Protein AF-A0A6M3KYM2-F1 (afdb_monomer)

Structure (mmCIF, N/CA/C/O backbone):
data_AF-A0A6M3KYM2-F1
#
_entry.id   AF-A0A6M3KYM2-F1
#
loop_
_atom_site.group_PDB
_atom_site.id
_atom_site.type_symbol
_atom_site.label_atom_id
_atom_site.label_alt_id
_atom_site.label_comp_id
_atom_site.label_asym_id
_atom_site.label_entity_id
_atom_site.label_seq_id
_atom_site.pdbx_PDB_ins_code
_atom_site.Cartn_x
_atom_site.Cartn_y
_atom_site.Cartn_z
_atom_site.occupancy
_atom_site.B_iso_or_equiv
_atom_site.auth_seq_id
_atom_site.auth_comp_id
_atom_site.auth_asym_id
_atom_site.auth_atom_id
_atom_site.pdbx_PDB_model_num
ATOM 1 N N . CYS A 1 1 ? -15.967 14.061 5.632 1.00 42.50 1 CYS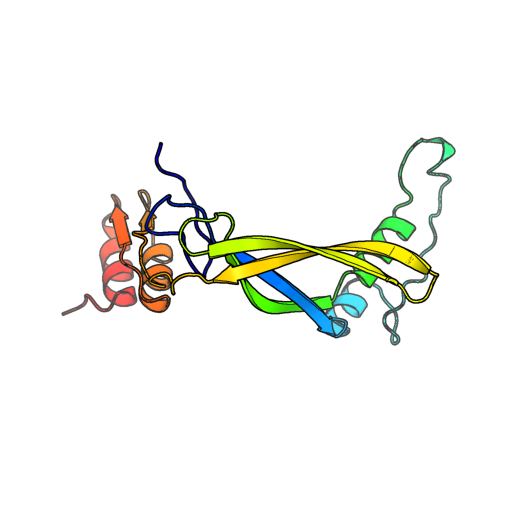 A N 1
ATOM 2 C CA . CYS A 1 1 ? -15.652 13.204 4.467 1.00 42.50 1 CYS A CA 1
ATOM 3 C C . CYS A 1 1 ? -15.146 11.850 4.968 1.00 42.50 1 CYS A C 1
ATOM 5 O O . CYS A 1 1 ? -14.349 11.830 5.900 1.00 42.50 1 CYS A O 1
ATOM 7 N N . ILE A 1 2 ? -15.606 10.734 4.392 1.00 49.66 2 ILE A N 1
ATOM 8 C CA . ILE A 1 2 ? -14.994 9.415 4.624 1.00 49.66 2 ILE A CA 1
ATOM 9 C C . ILE A 1 2 ? -13.704 9.389 3.799 1.00 49.66 2 ILE A C 1
ATOM 11 O O . ILE A 1 2 ? -13.750 9.574 2.584 1.00 49.66 2 ILE A O 1
ATOM 15 N N . LYS A 1 3 ? -12.544 9.241 4.445 1.00 52.88 3 LYS A N 1
ATOM 16 C CA . LYS A 1 3 ? -11.265 9.110 3.735 1.00 52.88 3 LYS A CA 1
ATOM 17 C C . LYS A 1 3 ? -11.182 7.686 3.184 1.00 52.88 3 LYS A C 1
ATOM 19 O O . LYS A 1 3 ? -10.956 6.748 3.943 1.00 52.88 3 LYS A O 1
ATOM 24 N N . ALA A 1 4 ? -11.437 7.525 1.889 1.00 53.19 4 ALA A N 1
ATOM 25 C CA . ALA A 1 4 ? -11.372 6.230 1.226 1.00 53.19 4 ALA A CA 1
ATOM 26 C C . ALA A 1 4 ? -9.907 5.795 1.068 1.00 53.19 4 ALA A C 1
ATOM 28 O O . ALA A 1 4 ? -9.109 6.493 0.443 1.00 53.19 4 ALA A O 1
ATOM 29 N N . GLY A 1 5 ? -9.565 4.641 1.636 1.00 63.16 5 GLY A N 1
ATOM 30 C CA . GLY A 1 5 ? -8.243 4.035 1.508 1.00 63.16 5 GLY A CA 1
ATOM 31 C C . GLY A 1 5 ? -7.354 4.241 2.731 1.00 63.16 5 GLY A C 1
ATOM 32 O O . GLY A 1 5 ? -7.134 5.347 3.219 1.00 63.16 5 GLY A O 1
ATOM 33 N N . THR A 1 6 ? -6.801 3.136 3.212 1.00 68.12 6 THR A N 1
ATOM 34 C CA . THR A 1 6 ? -5.773 3.120 4.244 1.00 68.12 6 THR A CA 1
ATOM 35 C C . THR A 1 6 ? -4.738 2.071 3.868 1.00 68.12 6 THR A C 1
ATOM 37 O O . THR A 1 6 ? -5.047 1.130 3.134 1.00 68.12 6 THR A O 1
ATOM 40 N N . SER A 1 7 ? -3.497 2.239 4.310 1.00 77.31 7 SER A N 1
ATOM 41 C CA . SER A 1 7 ? -2.456 1.275 3.971 1.00 77.31 7 SER A CA 1
ATOM 42 C C . SER A 1 7 ? -2.709 -0.074 4.644 1.00 77.31 7 SER A C 1
ATOM 44 O O . SER A 1 7 ? -3.572 -0.198 5.509 1.00 77.31 7 SER A O 1
ATOM 46 N N . GLU A 1 8 ? -1.949 -1.100 4.274 1.00 79.38 8 GLU A N 1
ATOM 47 C CA . GLU A 1 8 ? -2.001 -2.434 4.895 1.00 79.38 8 GLU A CA 1
ATOM 48 C C . GLU A 1 8 ? -1.700 -2.413 6.406 1.00 79.38 8 GLU A C 1
ATOM 50 O O . GLU A 1 8 ? -2.234 -3.228 7.152 1.00 79.38 8 GLU A O 1
ATOM 55 N N . HIS A 1 9 ? -0.956 -1.416 6.889 1.00 82.25 9 HIS A N 1
ATOM 56 C CA . HIS A 1 9 ? -0.742 -1.189 8.324 1.00 82.25 9 HIS A CA 1
ATOM 57 C C . HIS A 1 9 ? -1.829 -0.330 8.983 1.00 82.25 9 HIS A C 1
ATOM 59 O O . HIS A 1 9 ? -1.910 -0.243 10.200 1.00 82.25 9 HIS A O 1
ATOM 65 N N . GLY A 1 10 ? -2.694 0.292 8.185 1.00 83.06 10 GLY A N 1
ATOM 66 C CA . GLY A 1 10 ? -3.890 0.975 8.657 1.00 83.06 10 GLY A CA 1
ATOM 67 C C . GLY A 1 10 ? -3.696 2.476 8.779 1.00 83.06 10 GLY A C 1
ATOM 68 O O . GLY A 1 10 ? -2.903 3.095 8.060 1.00 83.06 10 GLY A O 1
ATOM 69 N N . ALA A 1 11 ? -4.476 3.078 9.673 1.00 83.94 11 ALA A N 1
ATOM 70 C CA . ALA A 1 11 ? -4.478 4.510 9.935 1.00 83.94 11 ALA A CA 1
ATOM 71 C C . ALA A 1 11 ? -4.357 4.787 11.434 1.00 83.94 11 ALA A C 1
ATOM 73 O O . ALA A 1 11 ? -4.655 3.944 12.275 1.00 83.94 11 ALA A O 1
ATOM 74 N N . CYS A 1 12 ? -3.917 5.995 11.763 1.00 85.38 12 CYS A N 1
ATOM 75 C CA . CYS A 1 12 ? -3.862 6.488 13.125 1.00 85.38 12 CYS A CA 1
ATOM 76 C C . CYS A 1 12 ? -5.280 6.552 13.731 1.00 85.38 12 CYS A C 1
ATOM 78 O O . CYS A 1 12 ? -6.125 7.244 13.162 1.00 85.38 12 CYS A O 1
ATOM 80 N N . PRO A 1 13 ? -5.545 5.943 14.900 1.00 82.12 13 PRO A N 1
ATOM 81 C CA . PRO A 1 13 ? -6.844 6.039 15.592 1.00 82.12 13 PRO A CA 1
ATOM 82 C C . PRO A 1 13 ? -7.251 7.473 15.955 1.00 82.12 13 PRO A C 1
ATOM 84 O O . PRO A 1 13 ? -8.430 7.800 15.927 1.00 82.12 13 PRO A O 1
ATOM 87 N N . LYS A 1 14 ? -6.288 8.333 16.321 1.00 86.25 14 LYS A N 1
ATOM 88 C CA . LYS A 1 14 ? -6.565 9.691 16.821 1.00 86.25 14 LYS A CA 1
ATOM 89 C C . LYS A 1 14 ? -7.005 10.637 15.699 1.00 86.25 14 LYS A C 1
ATOM 91 O O . LYS A 1 14 ? -7.849 11.494 15.921 1.00 86.25 14 LYS A O 1
ATOM 96 N N . CYS A 1 15 ? -6.416 10.521 14.505 1.00 87.75 15 CYS A N 1
ATOM 97 C CA . CYS A 1 15 ? -6.616 11.503 13.426 1.00 87.75 15 CYS A CA 1
ATOM 98 C C . CYS A 1 15 ? -6.946 10.906 12.047 1.00 87.75 15 CYS A C 1
ATOM 100 O O . CYS A 1 15 ? -7.148 11.645 11.079 1.00 87.75 15 CYS A O 1
ATOM 102 N N . GLY A 1 16 ? -6.956 9.579 11.919 1.00 82.69 16 GLY A N 1
ATOM 103 C CA . GLY A 1 16 ? -7.210 8.873 10.663 1.00 82.69 16 GLY A CA 1
ATOM 104 C C . GLY A 1 16 ? -6.111 9.025 9.606 1.00 82.69 16 GLY A C 1
ATOM 105 O O . GLY A 1 16 ? -6.346 8.712 8.442 1.00 82.69 16 GLY A O 1
ATOM 106 N N . ALA A 1 17 ? -4.927 9.539 9.955 1.00 87.31 17 ALA A N 1
ATOM 107 C CA . ALA A 1 17 ? -3.814 9.643 9.012 1.00 87.31 17 ALA A CA 1
ATOM 108 C C . ALA A 1 17 ? -3.267 8.243 8.660 1.00 87.31 17 ALA A C 1
ATOM 110 O O . ALA A 1 17 ? -3.012 7.462 9.578 1.00 87.31 17 ALA A O 1
ATOM 111 N N . PRO A 1 18 ? -3.081 7.905 7.373 1.00 86.44 18 PRO A N 1
ATOM 112 C CA . PRO A 1 18 ? -2.621 6.579 6.965 1.00 86.44 18 PRO A CA 1
ATOM 113 C C . PRO A 1 18 ? -1.154 6.341 7.344 1.00 86.44 18 PRO A C 1
ATOM 115 O O . PRO A 1 18 ? -0.355 7.269 7.403 1.00 86.44 18 PRO A O 1
ATOM 118 N N . TRP A 1 19 ? -0.754 5.089 7.542 1.00 87.19 19 TRP A N 1
ATOM 119 C CA . TRP A 1 19 ? 0.665 4.753 7.689 1.00 87.19 19 TRP A CA 1
ATOM 120 C C . TRP A 1 19 ? 1.354 4.665 6.329 1.00 87.19 19 TRP A C 1
ATOM 122 O O . TRP A 1 19 ? 0.829 4.055 5.395 1.00 87.19 19 TRP A O 1
ATOM 132 N N . LYS A 1 20 ? 2.554 5.236 6.207 1.00 90.62 20 LYS A N 1
ATOM 133 C CA . LYS A 1 20 ? 3.352 5.185 4.981 1.00 90.62 20 LYS A CA 1
ATOM 134 C C . LYS A 1 20 ? 4.226 3.937 4.973 1.00 90.62 20 LYS A C 1
ATOM 136 O O . LYS A 1 20 ? 4.981 3.689 5.912 1.00 90.62 20 LYS A O 1
ATOM 141 N N . ARG A 1 21 ? 4.149 3.184 3.876 1.00 91.62 21 ARG A N 1
ATOM 142 C CA . ARG A 1 21 ? 5.002 2.019 3.629 1.00 91.62 21 ARG A CA 1
ATOM 143 C C . ARG A 1 21 ? 6.454 2.458 3.466 1.00 91.62 21 ARG A C 1
ATOM 145 O O . ARG A 1 21 ? 6.740 3.361 2.675 1.00 91.62 21 ARG A O 1
ATOM 152 N N . VAL A 1 22 ? 7.360 1.800 4.178 1.00 92.75 22 VAL A N 1
ATOM 153 C CA . VAL A 1 22 ? 8.803 1.920 3.974 1.00 92.75 22 VAL A CA 1
ATOM 154 C C . VAL A 1 22 ? 9.240 0.741 3.117 1.00 92.75 22 VAL A C 1
ATOM 156 O O . VAL A 1 22 ? 9.002 -0.414 3.470 1.00 92.75 22 VAL A O 1
ATOM 159 N N . VAL A 1 23 ? 9.827 1.044 1.961 1.00 93.31 23 VAL A N 1
ATOM 160 C CA . VAL A 1 23 ? 10.244 0.039 0.981 1.00 93.31 23 VAL A CA 1
ATOM 161 C C . VAL A 1 23 ? 11.739 0.110 0.735 1.00 93.31 23 VAL A C 1
ATOM 163 O O . VAL A 1 23 ? 12.305 1.198 0.624 1.00 93.31 23 VAL A O 1
ATOM 166 N N . GLU A 1 24 ? 12.347 -1.055 0.579 1.00 93.69 24 GLU A N 1
ATOM 167 C CA . GLU A 1 24 ? 13.719 -1.222 0.124 1.00 93.69 24 GLU A CA 1
ATOM 168 C C . GLU A 1 24 ? 13.724 -1.856 -1.270 1.00 93.69 24 GLU A C 1
ATOM 170 O O . GLU A 1 24 ? 12.859 -2.671 -1.609 1.00 93.69 24 GLU A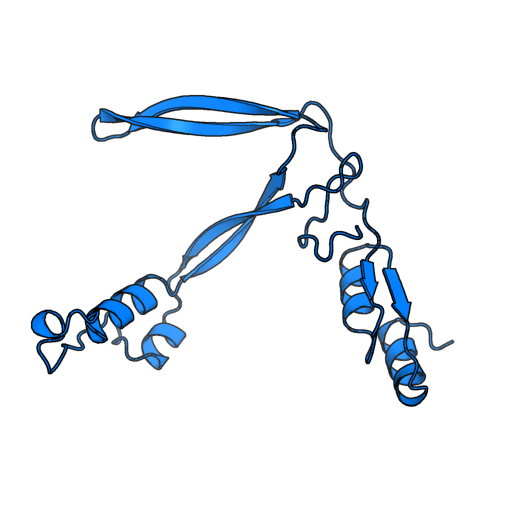 O 1
ATOM 175 N N . LYS A 1 25 ? 14.674 -1.440 -2.112 1.00 92.12 25 LYS A N 1
ATOM 176 C CA . LYS A 1 25 ? 14.883 -2.066 -3.420 1.00 92.12 25 LYS A CA 1
ATOM 177 C C . LYS A 1 25 ? 15.689 -3.347 -3.207 1.00 92.12 25 LYS A C 1
ATOM 179 O O . LYS A 1 25 ? 16.844 -3.268 -2.808 1.00 92.12 25 LYS A O 1
ATOM 184 N N . GLY A 1 26 ? 15.077 -4.489 -3.492 1.00 90.19 26 GLY A N 1
ATOM 185 C CA . GLY A 1 26 ? 15.710 -5.802 -3.444 1.00 90.19 26 GLY A CA 1
ATOM 186 C C . GLY A 1 26 ? 16.434 -6.158 -4.744 1.00 90.19 26 GLY A C 1
ATOM 187 O O . GLY A 1 26 ? 16.948 -5.290 -5.467 1.00 90.19 26 GLY A O 1
ATOM 188 N N . LYS A 1 27 ? 16.489 -7.458 -5.047 1.00 91.44 27 LYS A N 1
ATOM 189 C CA . LYS A 1 27 ? 17.256 -7.980 -6.183 1.00 91.44 27 LYS A CA 1
ATOM 190 C C . LYS A 1 27 ? 16.630 -7.562 -7.524 1.00 91.44 27 LYS A C 1
ATOM 192 O O . LYS A 1 27 ? 15.420 -7.329 -7.601 1.00 91.44 27 LYS A O 1
ATOM 197 N N . PRO A 1 28 ? 17.429 -7.438 -8.600 1.00 90.19 28 PRO A N 1
ATOM 198 C CA . PRO A 1 28 ? 16.897 -7.303 -9.953 1.00 90.19 28 PRO A CA 1
ATOM 199 C C . PRO A 1 28 ? 15.980 -8.470 -10.321 1.00 90.19 28 PRO A C 1
ATOM 201 O O . PRO A 1 28 ? 16.313 -9.626 -10.068 1.00 90.19 28 PRO A O 1
ATOM 204 N N . LEU A 1 29 ? 14.852 -8.167 -10.965 1.00 90.50 29 LEU A N 1
ATOM 205 C CA . LEU A 1 29 ? 13.899 -9.174 -11.438 1.00 90.50 29 LEU A CA 1
ATOM 206 C C . LEU A 1 29 ? 14.368 -9.738 -12.786 1.00 90.50 29 LEU A C 1
ATOM 208 O O . LEU A 1 29 ? 13.851 -9.357 -13.832 1.00 90.50 29 LEU A O 1
ATOM 212 N N . ALA A 1 30 ? 15.394 -10.593 -12.765 1.00 89.00 30 ALA A N 1
ATOM 213 C CA . ALA A 1 30 ? 16.121 -11.031 -13.962 1.00 89.00 30 ALA A CA 1
ATOM 214 C C . ALA A 1 30 ? 15.214 -11.619 -15.058 1.00 89.00 30 ALA A C 1
ATOM 216 O O . ALA A 1 30 ? 15.285 -11.174 -16.204 1.00 89.00 30 ALA A O 1
ATOM 217 N N . ASP A 1 31 ? 14.309 -12.535 -14.706 1.00 90.25 31 ASP A N 1
ATOM 218 C CA . ASP A 1 31 ? 13.411 -13.172 -15.680 1.00 90.25 31 ASP A CA 1
ATOM 219 C C . ASP A 1 31 ? 12.461 -12.164 -16.335 1.00 90.25 31 ASP A C 1
ATOM 221 O O . ASP A 1 31 ? 12.244 -12.196 -17.546 1.00 90.25 31 ASP A O 1
ATOM 225 N N . GLN A 1 32 ? 11.945 -11.212 -15.552 1.00 89.94 32 GLN A N 1
ATOM 226 C CA . GLN A 1 32 ? 11.070 -10.155 -16.063 1.00 89.94 32 GLN A CA 1
ATOM 227 C C . GLN A 1 32 ? 11.840 -9.170 -16.940 1.00 89.94 32 GLN A C 1
ATOM 229 O O . GLN A 1 32 ? 11.368 -8.797 -18.011 1.00 89.94 32 GLN A O 1
ATOM 234 N N . LYS A 1 33 ? 13.056 -8.790 -16.533 1.00 91.12 33 LYS A N 1
ATOM 235 C CA . LYS A 1 33 ? 13.939 -7.950 -17.348 1.00 91.12 33 LYS A CA 1
ATOM 236 C C . LYS A 1 33 ? 14.213 -8.608 -18.699 1.00 91.12 33 LYS A C 1
ATOM 238 O O . LYS A 1 33 ? 14.073 -7.947 -19.726 1.00 91.12 33 LYS A O 1
ATOM 243 N N . LYS A 1 34 ? 14.535 -9.906 -18.703 1.00 90.12 34 LYS A N 1
ATOM 244 C CA . LYS A 1 34 ? 14.772 -10.691 -19.920 1.00 90.12 34 LYS A CA 1
ATOM 245 C C . LYS A 1 34 ? 13.522 -10.761 -20.798 1.00 90.12 34 LYS A C 1
ATOM 247 O O . LYS A 1 34 ? 13.601 -10.480 -21.990 1.00 90.12 34 LYS A O 1
ATOM 252 N N . ALA A 1 35 ? 12.354 -11.029 -20.210 1.00 90.75 35 ALA A N 1
ATOM 253 C CA . ALA A 1 35 ? 11.074 -11.004 -20.922 1.00 90.75 35 ALA A CA 1
ATOM 254 C C . ALA A 1 35 ? 10.757 -9.624 -21.533 1.00 90.75 35 ALA A C 1
ATOM 256 O O . ALA A 1 35 ? 10.126 -9.533 -22.583 1.00 90.75 35 ALA A O 1
ATOM 257 N N . CYS A 1 36 ? 11.238 -8.542 -20.917 1.00 90.38 36 CYS A N 1
ATOM 258 C CA . CYS A 1 36 ? 11.082 -7.175 -21.407 1.00 90.38 36 CYS A CA 1
ATOM 259 C C . CYS A 1 36 ? 12.212 -6.710 -22.351 1.00 90.38 36 CYS A C 1
ATOM 261 O O . CYS A 1 36 ? 12.240 -5.538 -22.742 1.00 90.38 36 CYS A O 1
ATOM 263 N N . GLY A 1 37 ? 13.098 -7.609 -22.786 1.00 87.75 37 GLY A N 1
ATOM 264 C CA . GLY A 1 37 ? 14.122 -7.342 -23.799 1.00 87.75 37 GLY A CA 1
ATOM 265 C C . GLY A 1 37 ? 15.488 -6.936 -23.249 1.00 87.75 37 GLY A C 1
ATOM 266 O O . GLY A 1 37 ? 16.261 -6.334 -23.989 1.00 87.75 37 GLY A O 1
ATOM 267 N N . ALA A 1 38 ? 15.772 -7.228 -21.978 1.00 87.94 38 ALA A N 1
ATOM 268 C CA . ALA A 1 38 ? 17.140 -7.237 -21.475 1.00 87.94 38 ALA A CA 1
ATOM 269 C C . ALA A 1 38 ? 17.882 -8.518 -21.908 1.00 87.94 38 ALA A C 1
ATOM 271 O O . ALA A 1 38 ? 17.260 -9.550 -22.173 1.00 87.94 38 ALA A O 1
ATOM 272 N N . ASP A 1 39 ? 19.207 -8.457 -21.968 1.00 87.62 39 ASP A N 1
ATOM 273 C CA . ASP A 1 39 ? 20.067 -9.591 -22.297 1.00 87.62 39 ASP A CA 1
ATOM 274 C C . ASP A 1 39 ? 20.222 -10.589 -21.127 1.00 87.62 39 ASP A C 1
ATOM 276 O O . ASP A 1 39 ? 19.555 -10.499 -20.091 1.00 87.62 39 ASP A O 1
ATOM 280 N N . SER A 1 40 ? 21.112 -11.574 -21.287 1.00 80.62 40 SER A N 1
ATOM 281 C CA . SER A 1 40 ? 21.426 -12.568 -20.251 1.00 80.62 40 SER A CA 1
ATOM 282 C C . SER A 1 40 ? 22.040 -11.979 -18.979 1.00 80.62 40 SER A C 1
ATOM 284 O O . SER A 1 40 ? 21.993 -12.629 -17.937 1.00 80.62 40 SER A O 1
ATOM 286 N N . TYR A 1 41 ? 22.599 -10.773 -19.053 1.00 78.38 41 TYR A N 1
ATOM 287 C CA . TYR A 1 41 ? 23.192 -10.044 -17.933 1.00 78.38 41 TYR A CA 1
ATOM 288 C C . TYR A 1 41 ? 22.214 -9.016 -17.333 1.00 78.38 41 TYR A C 1
ATOM 290 O O . TYR A 1 41 ? 22.493 -8.407 -16.301 1.00 78.38 41 TYR A O 1
ATOM 298 N N . GLY A 1 42 ? 21.019 -8.874 -17.920 1.00 79.06 42 GLY A N 1
ATOM 299 C CA . GLY A 1 42 ? 19.978 -7.958 -17.472 1.00 79.06 42 GLY A CA 1
ATOM 300 C C . GLY A 1 42 ? 20.188 -6.513 -17.933 1.00 79.06 42 GLY A C 1
ATOM 301 O O . GLY A 1 42 ? 19.579 -5.610 -17.337 1.00 79.06 42 GLY A O 1
ATOM 302 N N . GLU A 1 43 ? 21.013 -6.307 -18.960 1.00 84.25 43 GLU A N 1
ATOM 303 C CA . GLU A 1 43 ? 21.286 -5.024 -19.611 1.00 84.25 43 GLU A CA 1
ATOM 304 C C . GLU A 1 43 ? 20.423 -4.829 -20.863 1.00 84.25 43 GLU A C 1
ATOM 306 O O . GLU A 1 43 ? 19.928 -5.783 -21.459 1.00 84.25 43 GLU A O 1
ATOM 311 N N . TYR A 1 44 ? 20.205 -3.574 -21.257 1.00 88.69 44 TYR A N 1
ATOM 312 C CA . TYR A 1 44 ? 19.409 -3.219 -22.431 1.00 88.69 44 TYR A CA 1
ATOM 313 C C . TYR A 1 44 ? 20.238 -2.386 -23.401 1.00 88.69 44 TYR A C 1
ATOM 315 O O . TYR A 1 44 ? 20.655 -1.284 -23.062 1.00 88.69 44 TYR A O 1
ATOM 323 N N . HIS A 1 45 ? 20.403 -2.896 -24.622 1.00 87.44 45 HIS A N 1
ATOM 324 C CA . HIS A 1 45 ? 21.267 -2.303 -25.655 1.00 87.44 45 HIS A CA 1
ATOM 325 C C . HIS A 1 45 ? 20.489 -1.686 -26.823 1.00 87.44 45 HIS A C 1
ATOM 327 O O . HIS A 1 45 ? 21.053 -1.399 -27.876 1.00 87.44 45 HIS A O 1
ATOM 333 N N . GLY A 1 46 ? 19.170 -1.520 -26.686 1.00 85.56 46 GLY A N 1
ATOM 334 C CA . GLY A 1 46 ? 18.369 -0.933 -27.755 1.00 85.56 46 GLY A CA 1
ATOM 335 C C . GLY A 1 46 ? 18.721 0.538 -27.964 1.00 85.56 46 GLY A C 1
ATOM 336 O O . GLY A 1 46 ? 18.827 1.298 -27.006 1.00 85.56 46 GLY A O 1
ATOM 337 N N . VAL A 1 47 ? 18.851 0.951 -29.223 1.00 86.25 47 VAL A N 1
ATOM 338 C CA . VAL A 1 47 ? 19.154 2.335 -29.612 1.00 86.25 47 VAL A CA 1
ATOM 339 C C . VAL A 1 47 ? 17.946 2.978 -30.282 1.00 86.25 47 VAL A C 1
ATOM 341 O O . VAL A 1 47 ? 17.173 2.314 -30.974 1.00 86.25 47 VAL A O 1
ATOM 344 N N . GLY A 1 48 ? 17.725 4.266 -30.023 1.00 86.44 48 GLY A N 1
ATOM 345 C CA . GLY A 1 48 ? 16.669 5.018 -30.697 1.00 86.44 48 GLY A CA 1
ATOM 346 C C . GLY A 1 48 ? 17.002 5.173 -32.183 1.00 86.44 48 GLY A C 1
ATOM 347 O O . GLY A 1 48 ? 18.096 5.601 -32.523 1.00 86.44 48 GLY A O 1
ATOM 348 N N . GLN A 1 49 ? 16.066 4.829 -33.069 1.00 88.12 49 GLN A N 1
ATOM 349 C CA . GLN A 1 49 ? 16.286 4.883 -34.526 1.00 88.12 49 GLN A CA 1
ATOM 350 C C . GLN A 1 49 ? 16.030 6.263 -35.153 1.00 88.12 49 GLN A C 1
ATOM 352 O O . GLN A 1 49 ? 16.231 6.445 -36.350 1.00 88.12 49 GLN A O 1
ATOM 357 N N . LYS A 1 50 ? 15.528 7.220 -34.372 1.00 89.19 50 LYS A N 1
ATOM 358 C CA . LYS A 1 50 ? 15.147 8.558 -34.829 1.00 89.19 50 LYS A CA 1
ATOM 359 C C . LYS A 1 50 ? 15.741 9.598 -33.893 1.00 89.19 50 LYS A C 1
ATOM 361 O O . LYS A 1 50 ? 15.999 9.303 -32.726 1.00 89.19 50 LYS A O 1
ATOM 366 N N . ASP A 1 51 ? 15.895 10.813 -34.397 1.00 86.62 51 ASP A N 1
ATOM 367 C CA . ASP A 1 51 ? 16.188 11.965 -33.558 1.00 86.62 51 ASP A CA 1
ATOM 368 C C . ASP A 1 51 ? 14.897 12.446 -32.878 1.00 86.62 51 ASP A C 1
ATOM 370 O O . ASP A 1 51 ? 14.095 13.181 -33.446 1.00 86.62 51 ASP A O 1
ATOM 374 N N . TYR A 1 52 ? 14.667 11.948 -31.665 1.00 88.81 52 TYR A N 1
ATOM 375 C CA . TYR A 1 52 ? 13.522 12.339 -30.840 1.00 88.81 52 TYR A CA 1
ATOM 376 C C . TYR A 1 52 ? 13.732 13.704 -30.174 1.00 88.81 52 TYR A C 1
ATOM 378 O O . TYR A 1 52 ? 12.757 14.404 -29.903 1.00 88.81 52 TYR A O 1
ATOM 386 N N . ALA A 1 53 ? 14.990 14.103 -29.953 1.00 87.94 53 ALA A N 1
ATOM 387 C CA . ALA A 1 53 ? 15.326 15.340 -29.261 1.00 87.94 53 ALA A CA 1
ATOM 388 C C . ALA A 1 53 ? 14.918 16.568 -30.084 1.00 87.94 53 ALA A C 1
ATOM 390 O O . ALA A 1 53 ? 14.335 17.500 -29.531 1.00 87.94 53 ALA A O 1
ATOM 391 N N . SER A 1 54 ? 15.132 16.548 -31.405 1.00 88.19 54 SER A N 1
ATOM 392 C CA . SER A 1 54 ? 14.666 17.628 -32.292 1.00 88.19 54 SER A CA 1
ATOM 393 C C . SER A 1 54 ? 13.142 17.748 -32.366 1.00 88.19 54 SER A C 1
ATOM 395 O O . SER A 1 54 ? 12.627 18.840 -32.593 1.00 88.19 54 SER A O 1
ATOM 397 N N . ALA A 1 55 ? 12.410 16.664 -32.100 1.00 89.56 55 ALA A N 1
ATOM 398 C CA . ALA A 1 55 ? 10.954 16.668 -31.967 1.00 89.56 55 ALA A CA 1
ATOM 399 C C . ALA A 1 55 ? 10.465 17.003 -30.540 1.00 89.56 55 ALA A C 1
ATOM 401 O O . ALA A 1 55 ? 9.262 16.965 -30.285 1.00 89.56 55 ALA A O 1
ATOM 402 N N . GLY A 1 56 ? 11.373 17.295 -29.597 1.00 90.44 56 GLY A N 1
ATOM 403 C CA . GLY A 1 56 ? 11.043 17.552 -28.191 1.00 90.44 56 GLY A CA 1
ATOM 404 C C . GLY A 1 56 ? 10.478 16.334 -27.448 1.00 90.44 56 GLY A C 1
ATOM 405 O O . GLY A 1 56 ? 9.822 16.494 -26.421 1.00 90.44 56 GLY A O 1
ATOM 406 N N . ALA A 1 57 ? 10.699 15.124 -27.968 1.00 91.00 57 ALA A N 1
ATOM 407 C CA . ALA A 1 57 ? 10.207 13.876 -27.399 1.00 91.00 57 ALA A CA 1
ATOM 408 C C . ALA A 1 57 ? 11.316 13.134 -26.635 1.00 91.00 57 ALA A C 1
ATOM 410 O O . ALA A 1 57 ? 12.486 13.160 -27.021 1.00 91.00 57 ALA A O 1
ATOM 411 N N . GLU A 1 58 ? 10.949 12.425 -25.563 1.00 90.62 58 GLU A N 1
ATOM 412 C CA . GLU A 1 58 ? 11.884 11.519 -24.888 1.00 90.62 58 GLU A CA 1
ATOM 413 C C . GLU A 1 58 ? 12.248 10.336 -25.794 1.00 90.62 58 GLU A C 1
ATOM 415 O O . GLU A 1 58 ? 11.399 9.780 -26.496 1.00 90.62 58 GLU A O 1
ATOM 420 N N . ASN A 1 59 ? 13.509 9.903 -25.738 1.00 92.38 59 ASN A N 1
ATOM 421 C CA . ASN A 1 59 ? 13.967 8.738 -26.480 1.00 92.38 59 ASN A CA 1
ATOM 422 C C . ASN A 1 59 ? 13.377 7.444 -25.871 1.00 92.38 59 ASN A C 1
ATOM 424 O O . ASN A 1 59 ? 13.670 7.124 -24.712 1.00 92.38 59 ASN A O 1
ATOM 428 N N . PRO A 1 60 ? 12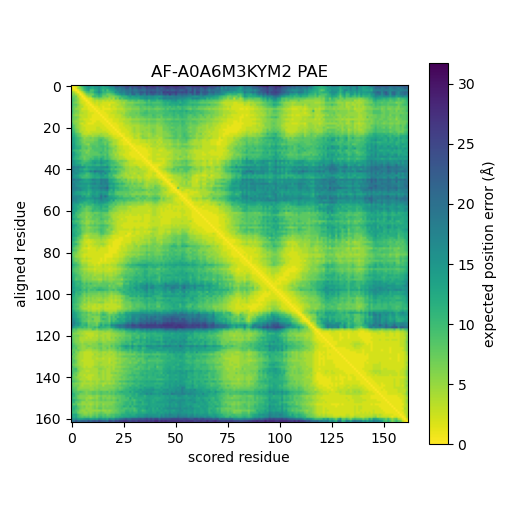.602 6.643 -26.631 1.00 91.69 60 PRO A N 1
ATOM 429 C CA . PRO A 1 60 ? 11.971 5.431 -26.107 1.00 91.69 60 PRO A CA 1
ATOM 430 C C . PRO A 1 60 ? 12.961 4.393 -25.568 1.00 91.69 60 PRO A C 1
ATOM 432 O O . PRO A 1 60 ? 12.655 3.683 -24.608 1.00 91.69 60 PRO A O 1
ATOM 435 N N . SER A 1 61 ? 14.154 4.301 -26.158 1.00 92.06 61 SER A N 1
ATOM 436 C CA . SER A 1 61 ? 15.179 3.352 -25.723 1.00 92.06 61 SER A CA 1
ATOM 437 C C . SER A 1 61 ? 15.797 3.750 -24.383 1.00 92.06 61 SER A C 1
ATOM 439 O O . SER A 1 61 ? 15.999 2.887 -23.532 1.00 92.06 61 SER A O 1
ATOM 441 N N . GLU A 1 62 ? 16.009 5.044 -24.140 1.00 90.50 62 GLU A N 1
ATOM 442 C CA . GLU A 1 62 ? 16.478 5.547 -22.840 1.00 90.50 62 GLU A CA 1
ATOM 443 C C . GLU A 1 62 ? 15.416 5.360 -21.753 1.00 90.50 62 GLU A C 1
ATOM 445 O O . GLU A 1 62 ? 15.710 4.913 -20.643 1.00 90.50 62 GLU A O 1
ATOM 450 N N . VAL A 1 63 ? 14.149 5.634 -22.078 1.00 90.81 63 VAL A N 1
ATOM 451 C CA . VAL A 1 63 ? 13.015 5.374 -21.181 1.00 90.81 63 VAL A CA 1
ATOM 452 C C . VAL A 1 63 ? 12.964 3.891 -20.812 1.00 90.81 63 VAL A C 1
ATOM 454 O O . VAL A 1 63 ? 12.866 3.553 -19.631 1.00 90.81 63 VAL A O 1
ATOM 457 N N . LYS A 1 64 ? 13.096 2.999 -21.799 1.00 90.81 64 LYS A N 1
ATOM 458 C CA . LYS A 1 64 ? 13.108 1.550 -21.583 1.00 90.81 64 LYS A CA 1
ATOM 459 C C . LYS A 1 64 ? 14.297 1.095 -20.738 1.00 90.81 64 LYS A C 1
ATOM 461 O O . LYS A 1 64 ? 14.099 0.290 -19.828 1.00 90.81 64 LYS A O 1
ATOM 466 N N . ALA A 1 65 ? 15.489 1.644 -20.967 1.00 90.31 65 ALA A N 1
ATOM 467 C CA . ALA A 1 65 ? 16.662 1.378 -20.138 1.00 90.31 65 ALA A CA 1
ATOM 468 C C . ALA A 1 65 ? 16.399 1.734 -18.663 1.00 90.31 65 ALA A C 1
ATOM 470 O O . ALA A 1 65 ? 16.609 0.897 -17.784 1.00 90.31 65 ALA A O 1
ATOM 471 N N . ARG A 1 66 ? 15.832 2.919 -18.388 1.00 90.31 66 ARG A N 1
ATOM 472 C CA . ARG A 1 66 ? 15.474 3.363 -17.024 1.00 90.31 66 ARG A CA 1
ATOM 473 C C . ARG A 1 66 ? 14.408 2.478 -16.374 1.00 90.31 66 ARG A C 1
ATOM 475 O O . ARG A 1 66 ? 14.501 2.165 -15.186 1.00 90.31 66 ARG A O 1
ATOM 482 N N . ILE A 1 67 ? 13.394 2.063 -17.138 1.00 91.12 67 ILE A N 1
ATOM 483 C CA . ILE A 1 67 ? 12.355 1.144 -16.650 1.00 91.12 67 ILE A CA 1
ATOM 484 C C . ILE A 1 67 ? 12.989 -0.185 -16.238 1.00 91.12 67 ILE A C 1
ATOM 486 O O . ILE A 1 67 ? 12.770 -0.636 -15.114 1.00 91.12 67 ILE A O 1
ATOM 490 N N . LEU A 1 68 ? 13.807 -0.779 -17.113 1.00 90.31 68 LEU A N 1
ATOM 491 C CA . LEU A 1 68 ? 14.498 -2.036 -16.840 1.00 90.31 68 LEU A CA 1
ATOM 492 C C . LEU A 1 68 ? 15.440 -1.897 -15.641 1.00 90.31 68 LEU A C 1
ATOM 494 O O . LEU A 1 68 ? 15.413 -2.741 -14.754 1.00 90.31 68 LEU A O 1
ATOM 498 N N . GLU A 1 69 ? 16.214 -0.820 -15.528 1.00 88.38 69 GLU A N 1
ATOM 499 C CA . GLU A 1 69 ? 17.058 -0.559 -14.355 1.00 88.38 69 GLU A CA 1
ATOM 500 C C . GLU A 1 69 ? 16.249 -0.523 -13.041 1.00 88.38 69 GLU A C 1
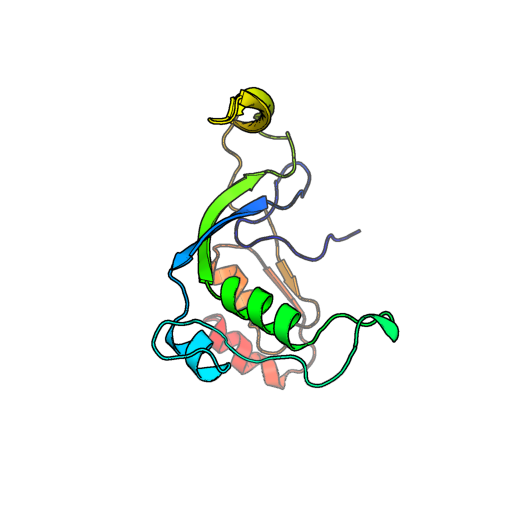ATOM 502 O O . GLU A 1 69 ? 16.686 -1.034 -11.999 1.00 88.38 69 GLU A O 1
ATOM 507 N N . GLY A 1 70 ? 15.040 0.040 -13.107 1.00 88.56 70 GLY A N 1
ATOM 508 C CA . GLY A 1 70 ? 14.081 0.115 -12.011 1.00 88.56 70 GLY A CA 1
ATOM 509 C C . GLY A 1 70 ? 13.338 -1.189 -11.698 1.00 88.56 70 GLY A C 1
ATOM 510 O O . GLY A 1 70 ? 12.729 -1.263 -10.625 1.00 88.56 70 GLY A O 1
ATOM 511 N N . MET A 1 71 ? 13.387 -2.205 -12.571 1.00 92.06 71 MET A N 1
ATOM 512 C CA . MET A 1 71 ? 12.754 -3.518 -12.369 1.00 92.06 71 MET A CA 1
ATOM 513 C C . MET A 1 71 ? 13.514 -4.344 -11.332 1.00 92.06 71 MET A C 1
ATOM 515 O O . MET A 1 71 ? 14.377 -5.177 -11.626 1.00 92.06 71 MET A O 1
ATOM 519 N N . ARG A 1 72 ? 13.181 -4.078 -10.076 1.00 92.62 72 ARG A N 1
ATOM 520 C CA . ARG A 1 72 ? 13.744 -4.719 -8.895 1.00 92.62 72 ARG A CA 1
ATOM 521 C C . ARG A 1 72 ? 12.620 -5.066 -7.938 1.00 92.62 72 ARG A C 1
ATOM 523 O O . ARG A 1 72 ? 11.579 -4.404 -7.932 1.00 92.62 72 ARG A O 1
ATOM 530 N N . GLU A 1 73 ? 12.855 -6.068 -7.107 1.00 92.94 73 GLU A N 1
ATOM 531 C CA . GLU A 1 73 ? 11.979 -6.374 -5.983 1.00 92.94 73 GLU A CA 1
ATOM 532 C C . GLU A 1 73 ? 11.769 -5.120 -5.126 1.00 92.94 73 GLU A C 1
ATOM 534 O O . GLU A 1 73 ? 12.684 -4.315 -4.920 1.00 92.94 73 GLU A O 1
ATOM 539 N N . ARG A 1 74 ? 10.551 -4.941 -4.617 1.00 93.12 74 ARG A N 1
ATOM 540 C CA . ARG A 1 74 ? 10.243 -3.900 -3.635 1.00 93.12 74 ARG A CA 1
ATOM 541 C C . ARG A 1 74 ? 9.802 -4.580 -2.358 1.00 93.12 74 ARG A C 1
ATOM 543 O O . ARG A 1 74 ? 8.665 -5.031 -2.254 1.00 93.12 74 ARG A O 1
ATOM 550 N N . LEU A 1 75 ? 10.726 -4.665 -1.414 1.00 92.62 75 LEU A N 1
ATOM 551 C CA . LEU A 1 75 ? 10.499 -5.306 -0.131 1.00 92.62 75 LEU A CA 1
ATOM 552 C C . LEU A 1 75 ? 9.910 -4.272 0.823 1.00 92.62 75 LEU A C 1
ATOM 554 O O . LEU A 1 75 ? 10.484 -3.200 1.014 1.00 92.62 75 LEU A O 1
ATOM 558 N N . THR A 1 76 ? 8.755 -4.574 1.409 1.00 91.94 76 THR A N 1
ATOM 559 C CA . THR A 1 76 ? 8.219 -3.768 2.509 1.00 91.94 76 THR A CA 1
ATOM 560 C C . THR A 1 76 ? 9.010 -4.104 3.764 1.00 91.94 76 THR A C 1
ATOM 562 O O . THR A 1 76 ? 8.883 -5.205 4.287 1.00 91.94 76 THR A O 1
ATOM 565 N N . ILE A 1 77 ? 9.815 -3.158 4.241 1.00 92.81 77 ILE A N 1
ATOM 566 C CA . ILE A 1 77 ? 10.675 -3.345 5.421 1.00 92.81 77 ILE A CA 1
ATOM 567 C C . ILE A 1 77 ? 10.084 -2.724 6.690 1.00 92.81 77 ILE A C 1
ATOM 569 O O . ILE A 1 77 ? 10.625 -2.883 7.778 1.00 92.81 77 ILE A O 1
ATOM 573 N N . GLY A 1 78 ? 8.971 -1.999 6.567 1.00 90.88 78 GLY A N 1
ATOM 574 C CA . GLY A 1 78 ? 8.282 -1.438 7.717 1.00 90.88 78 GLY A CA 1
ATOM 575 C C . GLY A 1 78 ? 7.275 -0.359 7.357 1.00 90.88 78 GLY A C 1
ATOM 576 O O . GLY A 1 78 ? 6.911 -0.157 6.194 1.00 90.88 78 GLY A O 1
ATOM 577 N N . TRP A 1 79 ? 6.843 0.353 8.392 1.00 89.25 79 TRP A N 1
ATOM 578 C CA . TRP A 1 79 ? 5.813 1.378 8.321 1.00 89.25 79 TRP A CA 1
ATOM 579 C C . TRP A 1 79 ? 6.227 2.588 9.143 1.00 89.25 79 TRP A C 1
ATOM 581 O O . TRP A 1 79 ? 6.845 2.464 10.196 1.00 89.25 79 TRP A O 1
ATOM 591 N N . THR A 1 80 ? 5.900 3.776 8.648 1.00 90.69 80 THR A N 1
ATOM 592 C CA . THR A 1 80 ? 6.192 5.037 9.329 1.00 90.69 80 THR A CA 1
ATOM 593 C C . THR A 1 80 ? 4.928 5.893 9.392 1.00 90.69 80 THR A C 1
ATOM 595 O O . THR A 1 80 ? 4.139 5.878 8.438 1.00 90.69 80 THR A O 1
ATOM 598 N N . PRO A 1 81 ? 4.667 6.609 10.498 1.00 90.62 81 PRO A N 1
ATOM 599 C CA . PRO A 1 81 ? 3.425 7.359 10.628 1.00 90.62 81 PRO A CA 1
ATOM 600 C C . PRO A 1 81 ? 3.445 8.582 9.711 1.00 90.62 81 PRO A C 1
ATOM 602 O O . PRO A 1 81 ? 4.483 9.189 9.497 1.00 90.62 81 PRO A O 1
ATOM 605 N N . THR A 1 82 ? 2.300 9.025 9.198 1.00 90.94 82 THR A N 1
ATOM 606 C CA . THR A 1 82 ? 2.222 10.325 8.497 1.00 90.94 82 THR A CA 1
ATOM 607 C C . THR A 1 82 ? 1.654 11.432 9.383 1.00 90.94 82 THR A C 1
ATOM 609 O O . THR A 1 82 ? 1.236 12.475 8.887 1.00 90.94 82 THR A O 1
ATOM 612 N N . CYS A 1 83 ? 1.598 11.199 10.695 1.00 89.62 83 CYS A N 1
ATOM 613 C CA . CYS A 1 83 ? 1.146 12.150 11.704 1.00 89.62 83 CYS A CA 1
ATOM 614 C C . CYS A 1 83 ? 2.089 12.145 12.916 1.00 89.62 83 CYS A C 1
ATOM 616 O O . CYS A 1 83 ? 3.017 11.338 12.980 1.00 89.62 83 CYS A O 1
ATOM 618 N N . SER A 1 84 ? 1.817 13.030 13.878 1.00 92.69 84 SER A N 1
ATOM 619 C CA . SER A 1 84 ? 2.580 13.162 15.129 1.00 92.69 84 SER A CA 1
ATOM 620 C C . SER A 1 84 ? 1.765 12.780 16.376 1.00 92.69 84 SER A C 1
ATOM 622 O O . SER A 1 84 ? 2.092 13.182 17.483 1.00 92.69 84 SER A O 1
ATOM 624 N N . CYS A 1 85 ? 0.662 12.039 16.224 1.00 91.00 85 CYS A N 1
ATOM 625 C CA . CYS A 1 85 ? -0.283 11.772 17.322 1.00 91.00 85 CYS A CA 1
ATOM 626 C C . CYS A 1 85 ? 0.237 10.824 18.422 1.00 91.00 85 CYS A C 1
ATOM 628 O O . CYS A 1 85 ? -0.400 10.708 19.470 1.00 91.00 85 CYS A O 1
ATOM 630 N N . TYR A 1 86 ? 1.335 10.118 18.149 1.00 89.88 86 TYR A N 1
ATOM 631 C CA . TYR A 1 86 ? 1.942 9.095 19.014 1.00 89.88 86 TYR A CA 1
ATOM 632 C C . TYR A 1 86 ? 3.464 9.262 19.132 1.00 89.88 86 TYR A C 1
ATOM 634 O O . TYR A 1 86 ? 4.179 8.339 19.508 1.00 89.88 86 TYR A O 1
ATOM 642 N N . GLY A 1 87 ? 3.987 10.414 18.719 1.00 91.62 87 GLY A N 1
ATOM 643 C CA . GLY A 1 87 ? 5.420 10.659 18.672 1.00 91.62 87 GLY A CA 1
ATOM 644 C C . GLY A 1 87 ? 5.775 11.822 17.764 1.00 91.62 87 GLY A C 1
ATOM 645 O O . GLY A 1 87 ? 4.942 12.318 17.002 1.00 91.62 87 GLY A O 1
ATOM 646 N N . THR A 1 88 ? 7.035 12.232 17.793 1.00 93.19 88 THR A N 1
ATOM 647 C CA . THR A 1 88 ? 7.491 13.455 17.133 1.00 93.19 88 THR A CA 1
ATOM 648 C C . THR A 1 88 ? 8.500 13.196 16.021 1.00 93.19 88 THR A C 1
ATOM 650 O O . THR A 1 88 ? 9.397 12.358 16.109 1.00 93.19 88 THR A O 1
ATOM 653 N N . TRP A 1 89 ? 8.370 13.967 14.940 1.00 92.62 89 TRP A N 1
ATOM 654 C CA . TRP A 1 89 ? 9.329 13.977 13.840 1.00 92.62 89 TRP A CA 1
ATOM 655 C C . TRP A 1 89 ? 10.518 14.876 14.171 1.00 92.62 89 TRP A C 1
ATOM 657 O O . TRP A 1 89 ? 10.361 16.071 14.430 1.00 92.62 89 TRP A O 1
ATOM 667 N N . LYS A 1 90 ? 11.724 14.314 14.120 1.00 94.94 90 LYS A N 1
ATOM 668 C CA . LYS A 1 90 ? 12.987 15.036 14.292 1.00 94.94 90 LYS A CA 1
ATOM 669 C C . LYS A 1 90 ? 13.785 15.028 12.993 1.00 94.94 90 LYS A C 1
ATOM 671 O O . LYS A 1 90 ? 13.535 14.239 12.081 1.00 94.94 90 LYS A O 1
ATOM 676 N N . LYS A 1 91 ? 14.750 15.943 12.897 1.00 96.06 91 LYS A N 1
ATOM 677 C CA . LYS A 1 91 ? 15.667 16.060 11.759 1.00 96.06 91 LYS A CA 1
ATOM 678 C C . LYS A 1 91 ? 17.101 16.045 12.264 1.00 96.06 91 LYS A C 1
ATOM 680 O O . LYS A 1 91 ? 17.431 16.783 13.187 1.00 96.06 91 LYS A O 1
ATOM 685 N N . ARG A 1 92 ? 17.961 15.260 11.620 1.00 95.50 92 ARG A N 1
ATOM 686 C CA . ARG A 1 92 ? 19.407 15.252 11.865 1.00 95.50 92 ARG A CA 1
ATOM 687 C C . ARG A 1 92 ? 20.139 15.656 10.597 1.00 95.50 92 ARG A C 1
ATOM 689 O O . ARG A 1 92 ? 19.840 15.162 9.511 1.00 95.50 92 ARG A O 1
ATOM 696 N N . ARG A 1 93 ? 21.102 16.565 10.741 1.00 96.25 93 ARG A N 1
ATOM 697 C CA . ARG A 1 93 ? 22.012 16.968 9.664 1.00 96.25 93 ARG A CA 1
ATOM 698 C C . ARG A 1 93 ? 23.278 16.119 9.722 1.00 96.25 93 ARG A C 1
ATOM 700 O O . ARG A 1 93 ? 23.760 15.817 10.811 1.00 96.25 93 ARG A O 1
ATOM 707 N N . TYR A 1 94 ? 23.808 15.754 8.563 1.00 94.88 94 TYR A N 1
ATOM 708 C CA . TYR A 1 94 ? 25.085 15.053 8.423 1.00 94.88 94 TYR A CA 1
ATOM 709 C C . TYR A 1 94 ? 25.778 15.475 7.119 1.00 94.88 94 TYR A C 1
ATOM 711 O O . TYR A 1 94 ? 25.176 16.160 6.286 1.00 94.88 94 TYR A O 1
ATOM 719 N N . ARG A 1 95 ? 27.051 15.110 6.952 1.00 96.00 95 ARG A N 1
ATOM 720 C CA . ARG A 1 95 ? 27.725 15.146 5.648 1.00 96.00 95 ARG A CA 1
ATOM 721 C C . ARG A 1 95 ? 27.839 13.728 5.124 1.00 96.00 95 ARG A C 1
ATOM 723 O O . ARG A 1 95 ? 28.172 12.837 5.901 1.00 96.00 95 ARG A O 1
ATOM 730 N N . ASP A 1 96 ? 27.519 13.533 3.853 1.00 93.56 96 ASP A N 1
ATOM 731 C CA . ASP A 1 96 ? 27.784 12.260 3.188 1.00 93.56 96 ASP A CA 1
ATOM 732 C C . ASP A 1 96 ? 29.288 12.067 2.929 1.00 93.56 96 ASP A C 1
ATOM 734 O O . ASP A 1 96 ? 30.110 12.916 3.287 1.00 93.56 96 ASP A O 1
ATOM 738 N N . VAL A 1 97 ? 29.640 10.927 2.329 1.00 91.19 97 VAL A N 1
ATOM 739 C CA . VAL A 1 97 ? 31.028 10.569 1.992 1.00 91.19 97 VAL A CA 1
ATOM 740 C C . VAL A 1 97 ? 31.695 11.573 1.043 1.00 91.19 97 VAL A C 1
ATOM 742 O O . VAL A 1 97 ? 32.908 11.732 1.097 1.00 91.19 97 VAL A O 1
ATOM 745 N N . ASP A 1 98 ? 30.906 12.317 0.258 1.00 94.94 98 ASP A N 1
ATOM 746 C CA . ASP A 1 98 ? 31.381 13.373 -0.645 1.00 94.94 98 ASP A CA 1
ATOM 747 C C . ASP A 1 98 ? 31.482 14.747 0.054 1.00 94.94 98 ASP A C 1
ATOM 749 O O . ASP A 1 98 ? 31.734 15.770 -0.584 1.00 94.94 98 ASP A O 1
ATOM 753 N N . GLY A 1 99 ? 31.200 14.829 1.359 1.00 93.56 99 GLY A N 1
ATOM 754 C CA . GLY A 1 99 ? 31.180 16.081 2.115 1.00 93.56 99 GLY A CA 1
ATOM 755 C C . GLY A 1 99 ? 29.943 16.960 1.877 1.00 93.56 99 GLY A C 1
ATOM 756 O O . GLY A 1 99 ? 29.862 18.063 2.437 1.00 93.56 99 GLY A O 1
ATOM 757 N N . LYS A 1 100 ? 28.948 16.504 1.105 1.00 95.06 100 LYS A N 1
ATOM 758 C CA . LYS A 1 100 ? 27.719 17.262 0.832 1.00 95.06 100 LYS A CA 1
ATOM 759 C C . LYS A 1 100 ? 26.814 17.227 2.058 1.00 95.06 100 LYS A C 1
ATOM 761 O O . LYS A 1 100 ? 26.595 16.191 2.686 1.00 95.06 100 LYS A O 1
ATOM 766 N N . ARG A 1 101 ? 26.244 18.383 2.412 1.00 95.75 101 ARG A N 1
ATOM 767 C CA . ARG A 1 101 ? 25.297 18.487 3.532 1.00 95.75 101 ARG A CA 1
ATOM 768 C C . ARG A 1 101 ? 23.987 17.780 3.184 1.00 95.75 101 ARG A C 1
ATOM 770 O O . ARG A 1 101 ? 23.330 18.122 2.204 1.00 95.75 101 ARG A O 1
ATOM 777 N N . LYS A 1 102 ? 23.575 16.848 4.039 1.00 95.75 102 LYS A N 1
ATOM 778 C CA . LYS A 1 102 ? 22.311 16.112 3.957 1.00 95.75 102 LYS A CA 1
ATOM 779 C C . LYS A 1 102 ? 21.511 16.287 5.246 1.00 95.75 102 LYS A C 1
ATOM 781 O O . LYS A 1 102 ? 22.057 16.565 6.315 1.00 95.75 102 LYS A O 1
ATOM 786 N N . THR A 1 103 ? 20.195 16.136 5.140 1.00 95.94 103 THR A N 1
ATOM 787 C CA . THR A 1 103 ? 19.279 16.110 6.287 1.00 95.94 103 THR A CA 1
ATOM 788 C C . THR A 1 103 ? 18.425 14.858 6.191 1.00 95.94 103 THR A C 1
ATOM 790 O O . THR A 1 103 ? 17.854 14.593 5.138 1.00 95.94 103 THR A O 1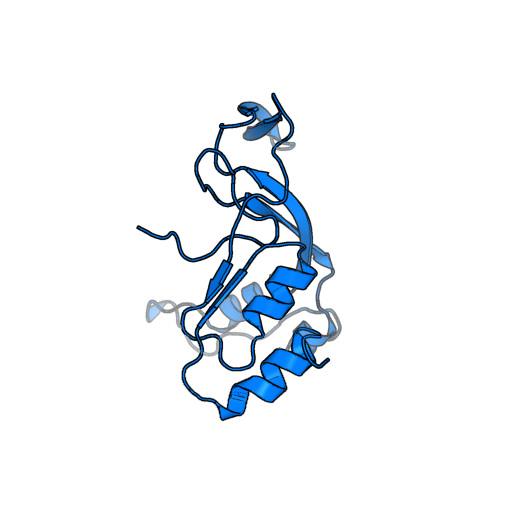
ATOM 793 N N . VAL A 1 104 ? 18.318 14.112 7.286 1.00 91.88 104 VAL A N 1
ATOM 794 C CA . VAL A 1 104 ? 17.411 12.968 7.417 1.00 91.88 104 VAL A CA 1
ATOM 795 C C . VAL A 1 104 ? 16.331 13.292 8.443 1.00 91.88 104 VAL A C 1
ATOM 797 O O . VAL A 1 104 ? 16.621 13.885 9.484 1.00 91.88 104 VAL A O 1
ATOM 800 N N . SER A 1 105 ? 15.086 12.931 8.143 1.00 92.25 105 SER A N 1
ATOM 801 C CA . SER A 1 105 ? 13.972 12.966 9.092 1.00 92.25 105 SER A CA 1
ATOM 802 C C . SER A 1 105 ? 13.734 11.577 9.669 1.00 92.25 105 SER A C 1
ATOM 804 O O . SER A 1 105 ? 13.699 10.607 8.914 1.00 92.25 105 SER A O 1
ATOM 806 N N . TYR A 1 106 ? 13.522 11.487 10.975 1.00 90.62 106 TYR A N 1
ATOM 807 C CA . TYR A 1 106 ? 13.203 10.243 11.670 1.00 90.62 106 TYR A CA 1
ATOM 808 C C . TYR A 1 106 ? 12.129 10.505 12.722 1.00 90.62 106 TYR A C 1
ATOM 810 O O . TYR A 1 106 ? 11.983 11.627 13.214 1.00 90.62 106 TYR A O 1
ATOM 818 N N . TRP A 1 107 ? 11.354 9.473 13.025 1.00 90.19 107 TRP A N 1
ATOM 819 C CA . TRP A 1 107 ? 10.250 9.551 13.967 1.00 90.19 107 TRP A CA 1
ATOM 820 C C . TRP A 1 107 ? 10.650 8.920 15.297 1.00 90.19 107 TRP A C 1
ATOM 822 O O . TRP A 1 107 ? 11.264 7.854 15.308 1.00 90.19 107 TRP A O 1
ATOM 832 N N . ILE A 1 108 ? 10.322 9.591 16.399 1.00 90.44 108 ILE A N 1
ATOM 833 C CA . ILE A 1 108 ? 10.542 9.096 17.757 1.00 90.44 108 ILE A CA 1
ATOM 834 C C . ILE A 1 108 ? 9.167 8.788 18.362 1.00 90.44 108 ILE A C 1
ATOM 836 O O . ILE A 1 108 ? 8.388 9.731 18.529 1.00 90.44 108 ILE A O 1
ATOM 840 N N . PRO A 1 109 ? 8.848 7.515 18.665 1.00 88.69 109 PRO A N 1
ATOM 841 C CA . PRO A 1 109 ? 7.621 7.171 19.373 1.00 88.69 109 PRO A CA 1
ATOM 842 C C . PRO A 1 109 ? 7.640 7.761 20.783 1.00 88.69 109 PRO A C 1
ATOM 844 O O . PRO A 1 109 ? 8.629 7.629 21.499 1.00 88.69 109 PRO A O 1
ATOM 847 N N . GLU A 1 110 ? 6.534 8.381 21.177 1.00 87.00 110 GLU A N 1
ATOM 848 C CA . GLU A 1 110 ? 6.249 8.747 22.572 1.00 87.00 110 GLU A CA 1
ATOM 849 C C . GLU A 1 110 ? 5.331 7.697 23.216 1.00 87.00 110 GLU A C 1
ATOM 851 O O . GLU A 1 110 ? 5.463 7.390 24.394 1.00 87.00 110 GLU A O 1
ATOM 856 N N . GLU A 1 111 ? 4.457 7.083 22.412 1.00 81.12 111 GLU A N 1
ATOM 857 C CA . GLU A 1 111 ? 3.548 6.000 22.790 1.00 81.12 111 GLU A CA 1
ATOM 858 C C . GLU A 1 111 ? 3.433 4.993 21.630 1.00 81.12 111 GLU A C 1
ATOM 860 O O . GLU A 1 111 ? 3.626 5.348 20.463 1.00 81.12 111 GLU A O 1
ATOM 865 N N . HIS A 1 112 ? 3.064 3.740 21.921 1.00 71.19 112 HIS A N 1
ATOM 866 C CA . HIS A 1 112 ? 2.751 2.757 20.879 1.00 71.19 112 HIS A CA 1
ATOM 867 C C . HIS A 1 112 ? 1.295 2.917 20.400 1.00 71.19 112 HIS A C 1
ATOM 869 O O . HIS A 1 112 ? 0.370 2.724 21.191 1.00 71.19 112 HIS A O 1
ATOM 875 N N . PRO A 1 113 ? 1.051 3.252 19.120 1.00 71.06 113 PRO A N 1
ATOM 876 C CA . PRO A 1 113 ? -0.304 3.324 18.588 1.00 71.06 113 PRO A CA 1
ATOM 877 C C . PRO A 1 113 ? -0.938 1.927 18.503 1.00 71.06 113 PRO A C 1
ATOM 879 O O . PRO A 1 113 ? -0.252 0.975 18.124 1.00 71.06 113 PRO A O 1
ATOM 882 N N . PRO A 1 114 ? -2.249 1.785 18.775 1.00 68.81 114 PRO A N 1
ATOM 883 C CA . PRO A 1 114 ? -2.954 0.534 18.525 1.00 68.81 114 PRO A CA 1
ATOM 884 C C . PRO A 1 114 ? -2.975 0.250 17.016 1.00 68.81 114 PRO A C 1
ATOM 886 O O . PRO A 1 114 ? -3.353 1.104 16.210 1.00 68.81 114 PRO A O 1
ATOM 889 N N . LEU A 1 115 ? -2.550 -0.956 16.638 1.00 61.38 115 LEU A N 1
ATOM 890 C CA . LEU A 1 115 ? -2.282 -1.358 15.249 1.00 61.38 115 LEU A CA 1
ATOM 891 C C . LEU A 1 115 ? -3.554 -1.584 14.401 1.00 61.38 115 LEU A C 1
ATOM 893 O O . LEU A 1 115 ? -3.470 -1.791 13.196 1.00 61.38 115 LEU A O 1
ATOM 897 N N . ASN A 1 116 ? -4.739 -1.549 15.012 1.00 62.12 116 ASN A N 1
ATOM 898 C CA . ASN A 1 116 ? -5.973 -2.136 14.479 1.00 62.12 116 ASN A CA 1
ATOM 899 C C . ASN A 1 116 ? -7.196 -1.194 14.494 1.00 62.12 116 ASN A C 1
ATOM 901 O O . ASN A 1 116 ? -8.337 -1.645 14.467 1.00 62.12 116 ASN A O 1
ATOM 905 N N . ALA A 1 117 ? -6.995 0.123 14.503 1.00 62.66 117 ALA A N 1
ATOM 906 C CA . ALA A 1 117 ? -8.086 1.085 14.668 1.00 62.66 117 ALA A CA 1
ATOM 907 C C . ALA A 1 117 ? -8.684 1.615 13.349 1.00 62.66 117 ALA A C 1
ATOM 909 O O . ALA A 1 117 ? -8.748 2.825 13.127 1.00 62.66 117 ALA A O 1
ATOM 910 N N . CYS A 1 118 ? -9.123 0.733 12.448 1.00 73.62 118 CYS A N 1
ATOM 911 C CA . CYS A 1 118 ? -9.918 1.172 11.298 1.00 73.62 118 CYS A CA 1
ATOM 912 C C . CYS A 1 118 ? -11.010 0.171 10.917 1.00 73.62 118 CYS A C 1
ATOM 914 O O . CYS A 1 118 ? -10.828 -1.039 11.032 1.00 73.62 118 CYS A O 1
ATOM 916 N N . ILE A 1 119 ? -12.139 0.710 10.451 1.00 82.75 119 ILE A N 1
ATOM 917 C CA . ILE A 1 119 ? -13.246 -0.050 9.869 1.00 82.75 119 ILE A CA 1
ATOM 918 C C . ILE A 1 119 ? -13.182 0.146 8.355 1.00 82.75 119 ILE A C 1
ATOM 920 O O . ILE A 1 119 ? -13.116 1.281 7.879 1.00 82.75 119 ILE A O 1
ATOM 924 N N . VAL A 1 120 ? -13.180 -0.949 7.599 1.00 86.06 120 VAL A N 1
ATOM 925 C CA . VAL A 1 120 ? -13.234 -0.919 6.133 1.00 86.06 120 VAL A CA 1
ATOM 926 C C . VAL A 1 120 ? -14.694 -0.869 5.688 1.00 86.06 120 VAL A C 1
ATOM 928 O O . VAL A 1 120 ? -15.469 -1.742 6.056 1.00 86.06 120 VAL A O 1
ATOM 931 N N . LEU A 1 121 ? -15.072 0.135 4.899 1.00 89.88 121 LEU A N 1
ATOM 932 C CA . LEU A 1 121 ? -16.402 0.227 4.294 1.00 89.88 121 LEU A CA 1
ATOM 933 C C . LEU A 1 121 ? -16.313 -0.120 2.809 1.00 89.88 121 LEU A C 1
ATOM 935 O O . LEU A 1 121 ? -15.554 0.525 2.084 1.00 89.88 121 LEU A O 1
ATOM 939 N N . ASP A 1 122 ? -17.116 -1.084 2.370 1.00 91.69 122 ASP A N 1
ATOM 940 C CA . ASP A 1 122 ? -17.299 -1.423 0.962 1.00 91.69 122 ASP A CA 1
ATOM 941 C C . ASP A 1 122 ? -18.785 -1.309 0.572 1.00 91.69 122 ASP A C 1
ATOM 943 O O . ASP A 1 122 ? -19.575 -2.199 0.895 1.00 91.69 122 ASP A O 1
ATOM 947 N N . PRO A 1 123 ? -19.209 -0.208 -0.075 1.00 93.19 123 PRO A N 1
ATOM 948 C CA . PRO A 1 123 ? -20.607 -0.020 -0.456 1.00 93.19 123 PRO A CA 1
ATOM 949 C C . PRO A 1 123 ? -21.050 -0.918 -1.624 1.00 93.19 123 PRO A C 1
ATOM 951 O O . PRO A 1 123 ? -22.248 -0.989 -1.883 1.00 93.19 123 PRO A O 1
ATOM 954 N N . PHE A 1 124 ? -20.113 -1.570 -2.322 1.00 93.69 124 PHE A N 1
ATOM 955 C CA . PHE A 1 124 ? -20.370 -2.460 -3.457 1.00 93.69 124 PHE A CA 1
ATOM 956 C C . PHE A 1 124 ? -19.518 -3.723 -3.302 1.00 93.69 124 PHE A C 1
ATOM 958 O O . PHE A 1 124 ? -18.549 -3.952 -4.027 1.00 93.69 124 PHE A O 1
ATOM 965 N N . MET A 1 125 ? -19.873 -4.522 -2.299 1.00 93.00 125 MET A N 1
ATOM 966 C CA . MET A 1 125 ? -19.061 -5.621 -1.783 1.00 93.00 125 MET A CA 1
ATOM 967 C C . MET A 1 125 ? -18.803 -6.728 -2.815 1.00 93.00 125 MET A C 1
ATOM 969 O O . MET A 1 125 ? -17.787 -7.431 -2.723 1.00 93.00 125 MET A O 1
ATOM 973 N N . GLY A 1 126 ? -19.694 -6.897 -3.795 1.00 94.38 126 GLY A N 1
ATOM 974 C CA . GLY A 1 126 ? -19.609 -7.894 -4.852 1.00 94.38 126 GLY A CA 1
ATOM 975 C C . GLY A 1 126 ? -19.344 -9.275 -4.273 1.00 94.38 126 GLY A C 1
ATOM 976 O O . GLY A 1 126 ? -20.014 -9.753 -3.368 1.00 94.38 126 GLY A O 1
ATOM 977 N N . SER A 1 127 ? -18.269 -9.908 -4.730 1.00 94.25 127 SER A N 1
ATOM 978 C CA . SER A 1 127 ? -17.866 -11.231 -4.240 1.00 94.25 127 SER A CA 1
ATOM 979 C C . SER A 1 127 ? -17.285 -11.266 -2.811 1.00 94.25 127 SER A C 1
ATOM 981 O O . SER A 1 127 ? -16.850 -12.324 -2.359 1.00 94.25 127 SER A O 1
ATOM 983 N N . GLY A 1 128 ? -17.200 -10.144 -2.092 1.00 93.50 128 GLY A N 1
ATOM 984 C CA . GLY A 1 128 ? -16.712 -10.095 -0.707 1.00 93.50 128 GLY A CA 1
ATOM 985 C C . GLY A 1 128 ? -15.189 -10.066 -0.542 1.00 93.50 128 GLY A C 1
ATOM 986 O O . GLY A 1 128 ? -14.691 -10.277 0.563 1.00 93.50 128 GLY A O 1
ATOM 987 N N . THR A 1 129 ? -14.423 -9.797 -1.607 1.00 93.88 129 THR A N 1
ATOM 988 C CA . THR A 1 129 ? -12.946 -9.767 -1.558 1.00 93.88 129 THR A CA 1
ATOM 989 C C . THR A 1 129 ? -12.419 -8.750 -0.543 1.00 93.88 129 THR A C 1
ATOM 991 O O . THR A 1 129 ? -11.510 -9.064 0.225 1.00 93.88 129 THR A O 1
ATOM 994 N N . THR A 1 130 ? -13.006 -7.552 -0.493 1.00 92.06 130 THR A N 1
ATOM 995 C CA . THR A 1 130 ? -12.590 -6.488 0.433 1.00 92.06 130 THR A CA 1
ATOM 996 C C . THR A 1 130 ? -12.726 -6.918 1.892 1.00 92.06 130 THR A C 1
ATOM 998 O O . THR A 1 130 ? -11.813 -6.712 2.689 1.00 92.06 130 THR A O 1
ATOM 1001 N N . ALA A 1 131 ? -13.834 -7.574 2.237 1.00 92.38 131 ALA A N 1
ATOM 1002 C CA . ALA A 1 131 ? -14.079 -8.097 3.577 1.00 92.38 131 ALA A CA 1
ATOM 1003 C C . ALA A 1 131 ? -13.153 -9.255 3.947 1.00 92.38 131 ALA A C 1
ATOM 1005 O O . ALA A 1 131 ? -12.645 -9.294 5.065 1.00 92.38 131 ALA A O 1
ATOM 1006 N N . LEU A 1 132 ? -12.879 -10.164 3.006 1.00 93.06 132 LEU A N 1
ATOM 1007 C CA . LEU A 1 132 ? -11.916 -11.243 3.216 1.00 93.06 132 LEU A CA 1
ATOM 1008 C C . LEU A 1 132 ? -10.520 -10.682 3.523 1.00 93.06 132 LEU A C 1
ATOM 1010 O O . LEU A 1 132 ? -9.883 -11.099 4.487 1.00 93.06 132 LEU A O 1
ATOM 1014 N N . VAL A 1 133 ? -10.062 -9.695 2.747 1.00 90.31 133 VAL A N 1
ATOM 1015 C CA . VAL A 1 133 ? -8.776 -9.023 2.991 1.00 90.31 133 VAL A CA 1
ATO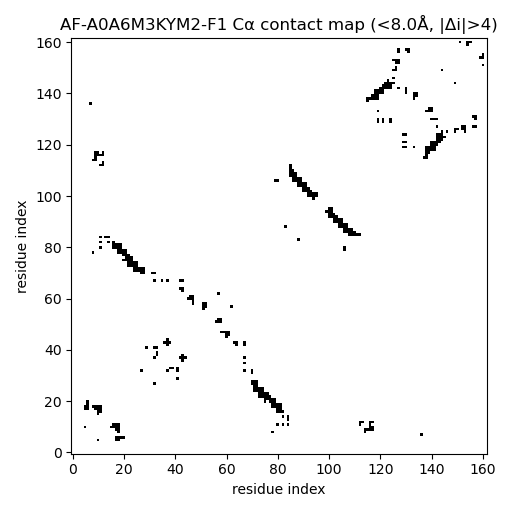M 1016 C C . VAL A 1 133 ? -8.791 -8.286 4.331 1.00 90.31 133 VAL A C 1
ATOM 1018 O O . VAL A 1 133 ? -7.837 -8.408 5.097 1.00 90.31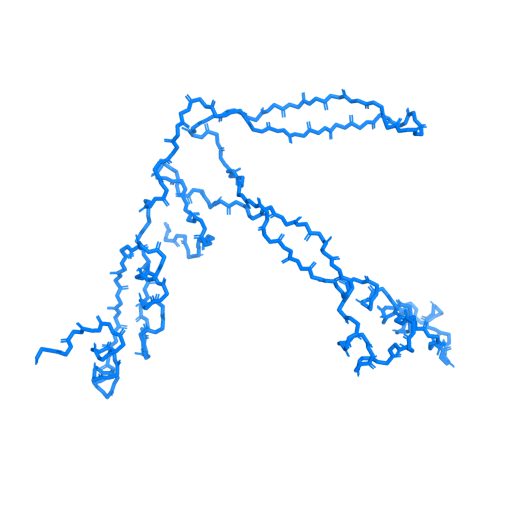 133 VAL A O 1
ATOM 1021 N N . ALA A 1 134 ? -9.868 -7.562 4.655 1.00 88.56 134 ALA A N 1
ATOM 1022 C CA . ALA A 1 134 ? -10.010 -6.887 5.943 1.00 88.56 134 ALA A CA 1
ATOM 1023 C C . ALA A 1 134 ? -9.920 -7.880 7.114 1.00 88.56 134 ALA A C 1
ATOM 1025 O O . ALA A 1 134 ? -9.140 -7.654 8.037 1.00 88.56 134 ALA A O 1
ATOM 1026 N N . ARG A 1 135 ? -10.624 -9.016 7.034 1.00 88.44 135 ARG A N 1
ATOM 1027 C CA . ARG A 1 135 ? -10.566 -10.096 8.028 1.00 88.44 135 ARG A CA 1
ATOM 1028 C C . ARG A 1 135 ? -9.161 -10.678 8.165 1.00 88.44 135 ARG A C 1
ATOM 1030 O O . ARG A 1 135 ? -8.679 -10.805 9.286 1.00 88.44 135 ARG A O 1
ATOM 1037 N N . ASN A 1 136 ? -8.497 -10.996 7.053 1.00 88.75 136 ASN A N 1
ATOM 1038 C CA . ASN A 1 136 ? -7.140 -11.557 7.057 1.00 88.75 136 ASN A CA 1
ATOM 1039 C C . ASN A 1 136 ? -6.114 -10.595 7.675 1.00 88.75 136 ASN A C 1
ATOM 1041 O O . ASN A 1 136 ? -5.130 -11.034 8.259 1.00 88.75 136 ASN A O 1
ATOM 1045 N N . LEU A 1 137 ? -6.364 -9.288 7.579 1.00 85.56 137 LEU A N 1
ATOM 1046 C CA . LEU A 1 137 ? -5.568 -8.240 8.220 1.00 85.56 137 LEU A CA 1
ATOM 1047 C C . LEU A 1 137 ? -6.026 -7.912 9.656 1.00 85.56 137 LEU A C 1
ATOM 1049 O O . LEU A 1 137 ? -5.539 -6.941 10.234 1.00 85.56 137 LEU A O 1
ATOM 1053 N N . GLY A 1 138 ? -6.970 -8.667 10.231 1.00 83.81 138 GLY A N 1
ATOM 1054 C CA . GLY A 1 138 ? -7.474 -8.456 11.592 1.00 83.81 138 GLY A CA 1
ATOM 1055 C C . GLY A 1 138 ? -8.305 -7.180 11.768 1.00 83.81 138 GLY A C 1
ATOM 1056 O O . GLY A 1 138 ? -8.290 -6.578 12.841 1.00 83.81 138 GLY A O 1
ATOM 1057 N N . ARG A 1 139 ? -8.997 -6.728 10.716 1.00 84.81 139 ARG A N 1
ATOM 1058 C CA . ARG A 1 139 ? -9.777 -5.482 10.702 1.00 84.81 139 ARG A CA 1
ATOM 1059 C C . ARG A 1 139 ? -11.271 -5.739 10.703 1.00 84.81 139 ARG A C 1
ATOM 1061 O O . ARG A 1 139 ? -11.759 -6.670 10.064 1.00 84.81 139 ARG A O 1
ATOM 1068 N N . SER A 1 140 ? -11.995 -4.818 11.326 1.00 86.75 140 SER A N 1
ATOM 1069 C CA . SER A 1 140 ? -13.444 -4.724 11.183 1.00 86.75 140 SER A CA 1
ATOM 1070 C C . SER A 1 140 ? -13.817 -4.212 9.791 1.00 86.75 140 SER A C 1
ATOM 1072 O O . SER A 1 140 ? -13.108 -3.387 9.205 1.00 86.75 140 SER A O 1
ATOM 1074 N N . TYR A 1 141 ? -14.951 -4.668 9.268 1.00 90.50 141 TYR A N 1
ATOM 1075 C CA . TYR A 1 141 ? -15.471 -4.232 7.977 1.00 90.50 141 TYR A CA 1
ATOM 1076 C C . TYR A 1 141 ? -17.000 -4.157 7.976 1.00 90.50 141 TYR A C 1
ATOM 1078 O O . TYR A 1 141 ? -17.668 -4.825 8.761 1.00 90.50 141 TYR A O 1
ATOM 1086 N N . VAL A 1 142 ? -17.535 -3.343 7.071 1.00 92.94 142 VAL A N 1
ATOM 1087 C CA . VAL A 1 142 ? -18.953 -3.248 6.723 1.00 92.94 142 VAL A CA 1
ATOM 1088 C C . VAL A 1 142 ? -19.039 -3.320 5.204 1.00 92.94 142 VAL A C 1
ATOM 1090 O O . VAL A 1 142 ? -18.390 -2.534 4.514 1.00 92.94 142 VAL A O 1
ATOM 1093 N N . GLY A 1 143 ? -19.806 -4.274 4.688 1.00 92.94 143 GLY A N 1
ATOM 1094 C CA . GLY A 1 143 ? -20.032 -4.450 3.258 1.00 92.94 143 GLY A CA 1
ATOM 1095 C C . GLY A 1 143 ? -21.518 -4.367 2.929 1.00 92.94 143 GLY A C 1
ATOM 1096 O O . GLY A 1 143 ? -22.341 -4.825 3.722 1.00 92.94 143 GLY A O 1
ATOM 1097 N N . ILE A 1 144 ? -21.854 -3.778 1.784 1.00 95.00 144 ILE A N 1
ATOM 1098 C CA . ILE A 1 144 ? -23.219 -3.716 1.251 1.00 95.00 144 ILE A CA 1
ATOM 1099 C C . ILE A 1 144 ? -23.213 -4.389 -0.122 1.00 95.00 144 ILE A C 1
ATOM 1101 O O . ILE A 1 144 ? -22.372 -4.072 -0.959 1.00 95.00 144 ILE A O 1
ATOM 1105 N N . GLU A 1 145 ? -24.142 -5.315 -0.346 1.00 95.94 145 GLU A N 1
ATOM 1106 C CA . GLU A 1 145 ? -24.366 -5.946 -1.647 1.00 95.94 145 GLU A CA 1
ATOM 1107 C C . GLU A 1 145 ? -25.868 -6.047 -1.910 1.00 95.94 145 GLU A C 1
ATOM 1109 O O . GLU A 1 145 ? -26.635 -6.441 -1.031 1.00 95.94 145 GLU A O 1
ATOM 1114 N N . LEU A 1 146 ? -26.281 -5.663 -3.116 1.00 96.62 146 LEU A N 1
ATOM 1115 C CA . LEU A 1 146 ? -27.679 -5.647 -3.542 1.00 96.62 146 LEU A CA 1
ATOM 1116 C C . LEU A 1 146 ? -28.055 -6.927 -4.294 1.00 96.62 146 LEU A C 1
ATOM 1118 O O . LEU A 1 146 ? -29.194 -7.379 -4.206 1.00 96.62 146 LEU A O 1
ATOM 1122 N N . GLN A 1 147 ? -27.120 -7.506 -5.048 1.00 95.62 147 GLN A N 1
ATOM 1123 C CA . GLN A 1 147 ? -27.348 -8.700 -5.848 1.00 95.62 147 GLN A CA 1
ATOM 1124 C C . GLN A 1 147 ? -27.241 -9.955 -4.979 1.00 95.62 147 GLN A C 1
ATOM 1126 O O . GLN A 1 147 ? -26.160 -10.368 -4.554 1.00 95.62 147 GLN A O 1
ATOM 1131 N N . THR A 1 148 ? -28.383 -10.604 -4.769 1.00 95.00 148 THR A N 1
ATOM 1132 C CA . THR A 1 148 ? -28.519 -11.809 -3.938 1.00 95.00 148 THR A CA 1
ATOM 1133 C C . THR A 1 148 ? -27.643 -12.974 -4.396 1.00 95.00 148 THR A C 1
ATOM 1135 O O . THR A 1 148 ? -27.211 -13.771 -3.567 1.00 95.00 148 THR A O 1
ATOM 1138 N N . ASP A 1 149 ? -27.317 -13.052 -5.688 1.00 95.50 149 ASP A N 1
ATOM 1139 C CA . ASP A 1 149 ? -26.488 -14.121 -6.264 1.00 95.50 149 ASP A CA 1
ATOM 1140 C C . ASP A 1 149 ? -25.062 -14.151 -5.689 1.00 95.50 149 ASP A C 1
ATOM 1142 O O . ASP A 1 149 ? -24.410 -15.197 -5.685 1.00 95.50 149 ASP A O 1
ATOM 1146 N N . TYR A 1 150 ? -24.572 -13.031 -5.147 1.00 94.94 150 TYR A N 1
ATOM 1147 C CA . TYR A 1 150 ? -23.276 -12.994 -4.471 1.00 94.94 150 TYR A CA 1
ATOM 1148 C C . TYR A 1 150 ? -23.327 -13.507 -3.030 1.00 94.94 150 TYR A C 1
ATOM 1150 O O . TYR A 1 150 ? -22.279 -13.865 -2.493 1.00 94.94 150 TYR A O 1
ATOM 1158 N N . PHE A 1 151 ? -24.498 -13.592 -2.388 1.00 94.00 151 PHE A N 1
ATOM 1159 C CA . PHE A 1 151 ? -24.597 -13.922 -0.961 1.00 94.00 151 PHE A CA 1
ATOM 1160 C C . PHE A 1 151 ? -24.014 -15.301 -0.617 1.00 94.00 151 PHE A C 1
ATOM 1162 O O . PHE A 1 151 ? -23.231 -15.363 0.333 1.00 94.00 151 PHE A O 1
ATOM 1169 N N . PRO A 1 152 ? -24.268 -16.385 -1.383 1.00 94.31 152 PRO A N 1
ATOM 1170 C CA . PRO A 1 152 ? -23.634 -17.678 -1.117 1.00 94.31 152 PRO A CA 1
ATOM 1171 C C . PRO A 1 152 ? -22.104 -17.617 -1.222 1.00 94.31 152 PRO A C 1
ATOM 1173 O O . PRO A 1 152 ? -21.388 -18.220 -0.422 1.00 94.31 152 PRO A O 1
ATOM 1176 N N . LEU A 1 153 ? -21.584 -16.856 -2.191 1.00 93.75 153 LEU A N 1
ATOM 1177 C CA . LEU A 1 153 ? -20.146 -16.685 -2.391 1.00 93.75 153 LEU A CA 1
ATOM 1178 C C . LEU A 1 153 ? -19.505 -15.875 -1.256 1.00 93.75 153 LEU A C 1
ATOM 1180 O O . LEU A 1 153 ? -18.429 -16.243 -0.779 1.00 93.75 153 LEU A O 1
ATOM 1184 N N . ILE A 1 154 ? -20.163 -14.797 -0.821 1.00 95.00 154 ILE A N 1
ATOM 1185 C CA . ILE A 1 154 ? -19.751 -13.985 0.328 1.00 95.00 154 ILE A CA 1
ATOM 1186 C C . ILE A 1 154 ? -19.743 -14.851 1.589 1.00 95.00 154 ILE A C 1
ATOM 1188 O O . ILE A 1 154 ? -18.727 -14.887 2.281 1.00 95.00 154 ILE A O 1
ATOM 1192 N N . ALA A 1 155 ? -20.832 -15.579 1.861 1.00 93.75 155 ALA A N 1
ATOM 1193 C CA . ALA A 1 155 ? -20.966 -16.423 3.044 1.00 93.75 155 ALA A CA 1
ATOM 1194 C C . ALA A 1 155 ? -19.840 -17.457 3.114 1.00 93.75 155 ALA A C 1
ATOM 1196 O O . ALA A 1 155 ? -19.100 -17.482 4.092 1.00 93.75 155 ALA A O 1
ATOM 1197 N N . LYS A 1 156 ? -19.614 -18.197 2.023 1.00 94.56 156 LYS A N 1
ATOM 1198 C CA . LYS A 1 156 ? -18.523 -19.171 1.916 1.00 94.56 156 LYS A CA 1
ATOM 1199 C C . LYS A 1 156 ? -17.140 -18.550 2.141 1.00 94.56 156 LYS A C 1
ATOM 1201 O O . LYS A 1 156 ? -16.314 -19.098 2.862 1.00 94.56 156 LYS A O 1
ATOM 1206 N N . ARG A 1 157 ? -16.844 -17.399 1.522 1.00 93.88 157 ARG A N 1
ATOM 1207 C CA . ARG A 1 157 ? -15.538 -16.723 1.682 1.00 93.88 157 ARG A CA 1
ATOM 1208 C C . ARG A 1 157 ? -15.317 -16.202 3.095 1.00 93.88 157 ARG A C 1
ATOM 1210 O O . ARG A 1 157 ? -14.183 -16.167 3.566 1.00 93.88 157 ARG A O 1
ATOM 1217 N N . LEU A 1 158 ? -16.386 -15.767 3.749 1.00 93.31 158 LEU A N 1
ATOM 1218 C CA . LEU A 1 158 ? -16.350 -15.232 5.102 1.00 93.31 158 LEU A CA 1
ATOM 1219 C C . LEU A 1 158 ? -16.611 -16.304 6.169 1.00 93.31 158 LEU A C 1
ATOM 1221 O O . LEU A 1 158 ? -16.591 -15.967 7.350 1.00 93.31 158 LEU A O 1
ATOM 1225 N N . GLY A 1 159 ? -16.771 -17.579 5.800 1.00 91.88 159 GLY A N 1
ATOM 1226 C CA . GLY A 1 159 ? -17.068 -18.663 6.741 1.00 91.88 159 GLY A CA 1
ATOM 1227 C C . GLY A 1 159 ? -18.337 -18.399 7.556 1.00 91.88 159 GLY A C 1
ATOM 1228 O O . GLY A 1 159 ? -18.328 -18.580 8.770 1.00 91.88 159 GLY A O 1
ATOM 1229 N N . LEU A 1 160 ? -19.361 -17.837 6.907 1.00 88.88 160 LEU A N 1
ATOM 1230 C CA . LEU A 1 160 ? -20.689 -17.562 7.470 1.00 88.88 160 LEU A CA 1
ATOM 1231 C C . LEU A 1 160 ? -21.715 -18.625 7.044 1.00 88.88 160 LEU A C 1
ATOM 1233 O O . LEU A 1 160 ? -22.889 -18.515 7.382 1.00 88.88 160 LEU A O 1
ATOM 1237 N N . ASP A 1 161 ? -21.285 -19.615 6.265 1.00 79.19 161 ASP A N 1
ATOM 1238 C CA . ASP A 1 161 ? -22.022 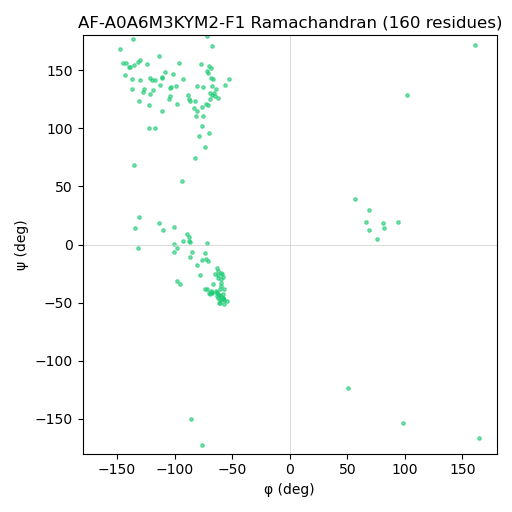-20.831 5.960 1.00 79.19 161 ASP A CA 1
ATOM 1239 C C . ASP A 1 161 ? -22.090 -21.717 7.215 1.00 79.19 161 ASP A C 1
ATOM 1241 O O . ASP A 1 161 ? -21.148 -22.434 7.541 1.00 79.19 161 ASP A O 1
ATOM 1245 N N . THR A 1 162 ? -23.195 -21.597 7.956 1.00 55.12 162 THR A N 1
ATOM 1246 C CA . THR A 1 162 ? -23.562 -22.461 9.095 1.00 55.12 162 THR A CA 1
ATOM 1247 C C . THR A 1 162 ? -24.318 -23.696 8.645 1.00 55.12 162 THR A C 1
ATOM 1249 O O . THR A 1 162 ? -25.240 -23.518 7.813 1.00 55.12 162 THR A O 1
#

Radius of gyration: 23.31 Å; Cα contacts (8 Å, |Δi|>4): 231; chains: 1; bounding box: 60×41×58 Å

Mea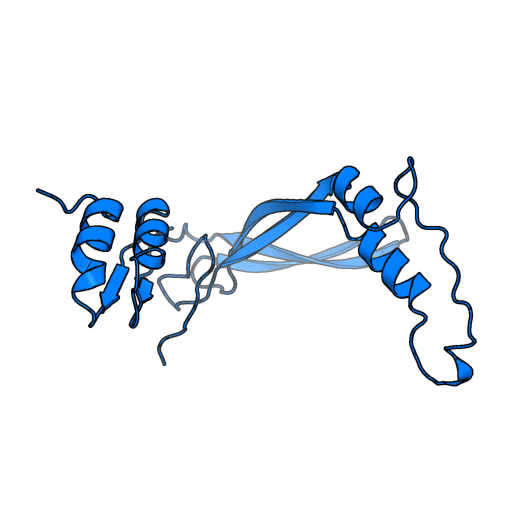n predicted aligned error: 8.72 Å

Organism: NCBI:txid1070528

Secondary structure (DSSP, 8-state):
------BTTBB-TTT-PBEEEEEEEEEE-HHHHHHTT--TTS------SS--TTTTPPPHHHHHHHHHHH-EEEEEEEEEESS-TTEEEEEEEEE-TT--EEEEEEEEESSPPPTT--EEEETT-TTSHHHHHHHHTT-EEEE----GGGHHHHHHHHT---

Solvent-accessible surface area (backbone atoms only — not comparable to full-atom values): 9907 Å² total; per-residue (Å²): 132,86,79,84,80,60,38,98,71,27,30,41,69,90,77,63,42,40,38,42,78,37,70,43,80,52,60,69,40,53,71,61,32,34,75,72,63,23,47,100,87,56,48,62,86,68,71,64,94,63,78,32,66,88,71,74,41,82,48,65,33,60,53,48,40,54,52,50,74,62,43,40,40,74,43,78,79,46,74,42,72,72,64,60,92,42,27,48,80,46,75,50,77,49,61,51,99,86,64,49,82,46,77,48,77,52,76,46,76,76,48,87,72,69,76,61,54,52,73,47,79,34,81,72,28,60,69,30,60,68,52,44,53,30,48,77,70,67,32,52,65,48,72,33,72,86,63,70,85,31,49,67,52,27,26,57,70,64,70,64,70,125

Foldseek 3Di:
DPPADADLLFAFLVPRFHWDFDKDFAAAPQVVLVVLQADNVLAQDDDQPDDVVVVVHDRVSVVSRVVSVSRTDIDRPDIHTPDDPFWDKDKDWDADPVRDIDIDIDTDGPHDTDRENDEAEAADCQLVPSVLSCVVSVYHYDYHHDDPVSVVSNCVSVVVPD

Sequence (162 aa):
CIKAGTSEHGACPKCGAPWKRVVEKGKPLADQKKACGADSYGEYHGVGQKDYASAGAENPSEVKARILEGMRERLTIGWTPTCSCYGTWKKRRYRDVDGKRKTVSYWIPEEHPPLNACIVLDPFMGSGTTALVARNLGRSYVGIELQTDYFPLIAKRLGLDT

Nearest PDB structures (foldseek):
  5hek-assembly2_A  TM=9.488E-01  e=1.676E-03  Helicobacter pylori 26695
  5hek-assembly3_D  TM=9.503E-01  e=2.606E-03  Helicobacter pylori 26695
  5hfj-assembly1_A  TM=9.376E-01  e=2.956E-03  Helicobacter pylori 26695
  5hfj-assembly2_C  TM=8.535E-01  e=1.302E-03  Helicobacter pylori 26695

InterPro domains:
  IPR001091 Restriction/modification DNA-methyltransferase [PR00508] (116-134)
  IPR001091 Restriction/modification DNA-methyltransferase [PR00508] (139-159)
  IPR002941 DNA methylase N-4/N-6 [PF01555] (119-155)
  IPR029063 S-adenosyl-L-methionine-dependent methyltransferase superfamily [G3DSA:3.40.50.150] (2-161)
  IPR029063 S-adenosyl-L-methionine-dependent methyltransferase superfamily [SSF53335] (88-159)

pLDDT: mean 87.74, std 9.44, range [42.5, 96.62]